Protein 8JVS (pdb70)

Secondary structure (DSSP, 8-state):
--EEEEEEEEEE--TTSPPEEEEEETTS-EEEEE--TT--TT-EEEE---

Sequence (50 aa):
KK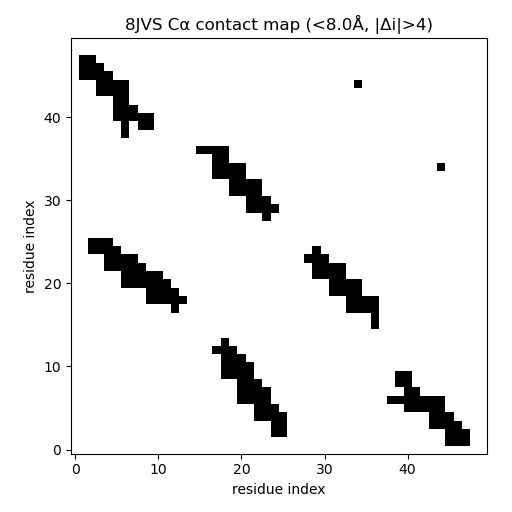VVARVEEILHDPGRTAPVARVKFEDGTKKLIIAPEGVKVGDVVEVKKV

B-factor: mean 34.2, std 15.87, range [17.54, 99.35]

Nearest PDB structures (foldseek):
  8jvs-assembly1_A-2  TM=1.020E+00  e=4.681E-09  synthetic construct
  8jvt-assembly3_F-3  TM=9.019E-01  e=4.081E-07  synthetic construct
  8jvv-assembly1_A  TM=8.916E-01  e=8.236E-07  synthetic construct
  8jvv-assembly6_I  TM=9.014E-01  e=3.575E-06  synthetic construct
  5jvh-assembly1_A  TM=7.635E-01  e=1.984E-03  Deinococcus radiodurans R1 = ATCC 13939 = DSM 20539

Structure (mmCIF, N/CA/C/O backbone):
data_8JVS
#
_entry.id   8JVS
#
_cell.length_a   40.509
_cell.length_b   40.509
_cell.length_c   68.599
_cell.angle_alpha   90.00
_cell.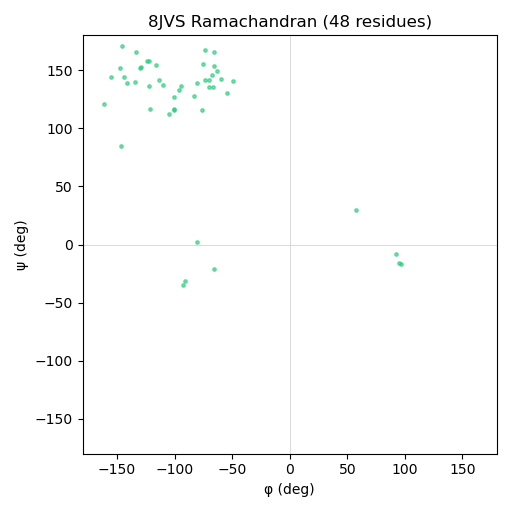angle_beta   90.00
_cell.angle_gamma   90.00
#
_symmetry.space_group_name_H-M   'P 41 21 2'
#
loop_
_entity.id
_entity.type
_entity.pdbx_description
1 polymer tkoL2_v1
2 water water
#
loop_
_atom_site.group_PDB
_atom_site.id
_atom_site.type_symbol
_atom_site.label_atom_id
_atom_site.label_alt_id
_atom_site.label_comp_id
_atom_site.label_asym_id
_atom_site.label_entity_id
_atom_site.label_seq_id
_atom_site.pdbx_PDB_ins_code
_atom_site.Cartn_x
_atom_site.Cartn_y
_atom_site.Cartn_z
_atom_site.occupancy
_atom_site.B_iso_or_equiv
_atom_site.auth_seq_id
_atom_site.auth_comp_id
_atom_site.auth_asym_id
_atom_site.auth_atom_id
_atom_site.pdbx_PDB_model_num
ATOM 1 N N . LYS A 1 6 ? -7.355 -5.394 26.680 1.00 64.59 6 LYS A N 1
ATOM 2 C CA . LYS A 1 6 ? -7.557 -6.005 25.373 1.00 57.33 6 LYS A CA 1
ATOM 3 C C . LYS A 1 6 ? -7.130 -5.056 24.260 1.00 49.08 6 LYS A C 1
ATOM 4 O O . LYS A 1 6 ? -6.903 -3.881 24.511 1.00 46.45 6 LYS A O 1
ATOM 10 N N . LYS A 1 7 ? -7.032 -5.560 23.030 1.00 44.98 7 LYS A N 1
A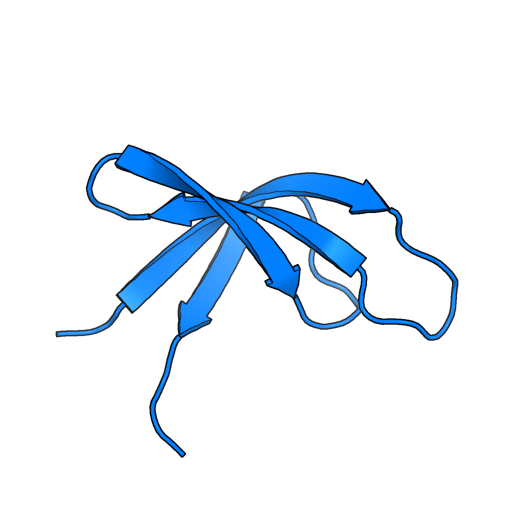TOM 11 C CA . LYS A 1 7 ? -6.568 -4.724 21.930 1.00 47.07 7 LYS A CA 1
ATOM 12 C C . LYS A 1 7 ? -7.651 -3.737 21.518 1.00 35.17 7 LYS A C 1
ATOM 13 O O . LYS A 1 7 ? -8.842 -4.057 21.532 1.00 40.16 7 LYS A O 1
ATOM 19 N N . VAL A 1 8 ? -7.237 -2.518 21.186 1.00 26.78 8 VAL A N 1
ATOM 20 C CA . VAL A 1 8 ? -8.131 -1.472 20.706 1.00 23.35 8 VAL A CA 1
ATOM 21 C C . VAL A 1 8 ? -7.919 -1.352 19.208 1.00 23.06 8 VAL A C 1
ATOM 22 O O . VAL A 1 8 ? -6.842 -0.935 18.764 1.00 22.39 8 VAL A O 1
ATOM 26 N N . VAL A 1 9 ? -8.932 -1.737 18.432 1.00 20.71 9 VAL A N 1
ATOM 27 C CA . VAL A 1 9 ? -8.854 -1.709 16.972 1.00 19.79 9 VAL A CA 1
ATOM 28 C C . VAL A 1 9 ? -10.058 -0.976 16.394 1.00 21.31 9 VAL A C 1
ATOM 29 O O . VAL A 1 9 ? -11.141 -0.923 16.986 1.00 20.96 9 VAL A O 1
ATOM 33 N N . ALA A 1 10 ? -9.859 -0.397 15.216 1.00 21.73 10 ALA A N 1
ATOM 34 C CA . ALA A 1 10 ? -10.922 0.340 14.560 1.00 18.74 10 ALA A CA 1
ATOM 35 C C . ALA A 1 10 ? -10.808 0.099 13.065 1.00 21.33 10 ALA A C 1
ATOM 36 O O . ALA A 1 10 ? -9.699 -0.021 12.538 1.00 20.87 10 ALA A O 1
ATOM 38 N N . ARG A 1 11 ? -11.951 0.022 12.398 1.00 18.74 11 ARG A N 1
ATOM 39 C CA . ARG A 1 11 ? -12.001 -0.224 10.962 1.00 19.74 11 ARG A CA 1
ATOM 40 C C . ARG A 1 11 ? -12.079 1.100 10.213 1.00 19.18 11 ARG A C 1
ATOM 41 O O . ARG A 1 11 ? -12.844 1.993 10.591 1.00 20.38 11 ARG A O 1
ATOM 49 N N . VAL A 1 12 ? -11.308 1.229 9.138 1.00 18.77 12 VAL A N 1
ATOM 50 C CA . VAL A 1 12 ? -11.301 2.474 8.377 1.00 18.73 12 VAL A CA 1
ATOM 51 C C . VAL A 1 12 ? -12.573 2.528 7.533 1.00 19.94 12 VAL A C 1
ATOM 52 O O . VAL A 1 12 ? -12.756 1.718 6.618 1.00 23.14 12 VAL A O 1
ATOM 56 N N . GLU A 1 13 ? -13.442 3.498 7.819 1.00 21.43 13 GLU A N 1
ATOM 57 C CA . GLU A 1 13 ? -14.712 3.647 7.109 1.00 21.68 13 GLU A CA 1
ATOM 58 C C . GLU A 1 13 ? -14.610 4.600 5.932 1.00 25.56 13 GLU A C 1
ATOM 59 O O . GLU A 1 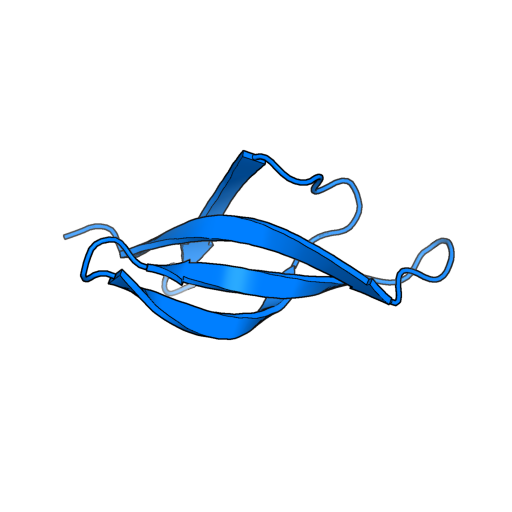13 ? -15.305 4.417 4.922 1.00 26.58 13 GLU A O 1
ATOM 65 N N . GLU A 1 14 ? -13.790 5.626 6.101 1.00 21.52 14 GLU A N 1
ATOM 66 C CA . GLU A 1 14 ? -13.628 6.613 5.020 1.00 22.34 14 GLU A CA 1
ATOM 67 C C . GLU A 1 14 ? -12.270 7.285 5.157 1.00 22.67 14 GLU A C 1
ATOM 68 O O . GLU A 1 14 ? -11.793 7.463 6.270 1.00 23.37 14 GLU A O 1
ATOM 74 N N . ILE A 1 15 ? -11.663 7.587 4.011 1.00 22.78 15 ILE A N 1
ATOM 75 C CA . ILE A 1 15 ? -10.425 8.413 3.957 1.00 20.88 15 ILE A CA 1
ATOM 76 C C . ILE A 1 15 ? -10.949 9.791 3.554 1.00 21.27 15 ILE A C 1
ATOM 77 O O . ILE A 1 15 ? -11.506 9.903 2.466 1.00 24.28 15 ILE A O 1
ATOM 82 N N . LEU A 1 16 ? -10.811 10.782 4.427 1.00 20.48 16 LEU A N 1
ATOM 83 C CA . LEU A 1 16 ? -11.388 12.099 4.191 1.00 21.76 16 LEU A CA 1
ATOM 84 C C . LEU A 1 16 ? -10.424 13.035 3.476 1.00 20.84 16 LEU A C 1
ATOM 85 O O . LEU A 1 16 ? -10.863 13.904 2.716 1.00 23.49 16 LEU A O 1
ATOM 90 N N . HIS A 1 17 ? -9.124 12.883 3.702 1.00 20.35 17 HIS A N 1
ATOM 91 C CA . HIS A 1 17 ? -8.145 13.856 3.216 1.00 20.04 17 HIS A CA 1
ATOM 92 C C . HIS A 1 17 ? -6.786 13.177 3.233 1.00 22.10 17 HIS A C 1
ATOM 93 O O . HIS A 1 17 ? -6.352 12.710 4.290 1.00 24.61 17 HIS A O 1
ATOM 100 N N . ASP A 1 18 ? -6.124 13.075 2.080 1.00 22.63 18 ASP A N 1
ATOM 101 C CA . ASP A 1 18 ? -4.879 12.314 1.991 1.00 26.29 18 ASP A CA 1
ATOM 102 C C . ASP A 1 18 ? -3.933 12.953 0.983 1.00 29.10 18 ASP A C 1
ATOM 103 O O . ASP A 1 18 ? -3.864 12.543 -0.186 1.00 30.72 18 ASP A O 1
ATOM 108 N N . PRO A 1 19 ? -3.163 13.949 1.415 1.00 25.58 19 PRO A N 1
ATOM 109 C CA . PRO A 1 19 ? -2.082 14.471 0.574 1.00 28.95 19 PRO A CA 1
ATOM 110 C C . PRO A 1 19 ? -1.003 13.419 0.380 1.00 32.67 19 PRO A C 1
ATOM 111 O O . PRO A 1 19 ? -0.813 12.517 1.200 1.00 31.75 19 PRO A O 1
ATOM 115 N N . GLY A 1 20 ? -0.291 13.533 -0.734 1.00 36.61 20 GLY A N 1
ATOM 116 C CA . GLY A 1 20 ? 0.861 12.675 -0.927 1.00 42.69 20 GLY A CA 1
ATOM 117 C C . GLY A 1 20 ? 1.884 12.896 0.176 1.00 44.19 20 GLY A C 1
ATOM 118 O O . GLY A 1 20 ? 2.068 14.014 0.662 1.00 43.24 20 GLY A O 1
ATOM 119 N N . ARG A 1 21 ? 2.525 11.805 0.597 1.00 44.97 21 ARG A N 1
ATOM 120 C CA . ARG A 1 21 ? 3.585 11.849 1.607 1.00 55.26 21 ARG A CA 1
ATOM 121 C C . ARG A 1 21 ? 3.10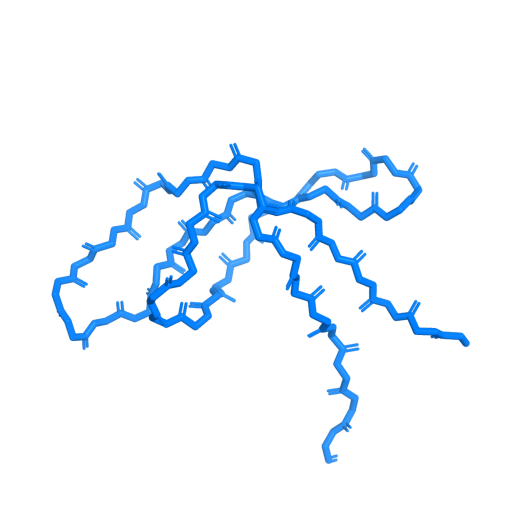4 12.484 2.912 1.00 49.58 21 ARG A C 1
ATOM 122 O O . ARG A 1 21 ? 3.887 13.095 3.645 1.00 54.63 21 ARG A O 1
ATOM 130 N N . THR A 1 22 ? 1.813 12.346 3.209 1.00 37.18 22 THR A N 1
ATOM 131 C CA . THR A 1 22 ? 1.214 12.892 4.416 1.00 39.31 22 THR A CA 1
ATOM 132 C C . THR A 1 22 ? 0.193 11.893 4.931 1.00 40.43 22 THR A C 1
ATOM 133 O O . THR A 1 22 ? -0.550 11.303 4.146 1.00 34.42 22 THR A O 1
ATOM 137 N N . ALA A 1 23 ? 0.160 11.700 6.243 1.00 37.49 23 ALA A N 1
ATOM 138 C CA . ALA A 1 23 ? -0.773 10.739 6.813 1.00 26.89 23 ALA A CA 1
ATOM 139 C C . ALA A 1 23 ? -2.202 11.235 6.619 1.00 26.59 23 ALA A C 1
ATOM 140 O O . ALA A 1 23 ? -2.478 12.417 6.844 1.00 26.88 23 ALA A O 1
ATOM 142 N N . PRO A 1 24 ? -3.126 10.372 6.204 1.00 23.91 24 PRO A N 1
ATOM 143 C CA . PRO A 1 24 ? -4.501 10.808 5.956 1.00 22.28 24 PRO A CA 1
ATOM 144 C C . PRO A 1 24 ? -5.306 11.041 7.220 1.00 20.49 24 PRO A C 1
ATOM 145 O O . PRO A 1 24 ? -5.032 10.478 8.289 1.00 22.57 24 PRO A O 1
ATOM 149 N N . VAL A 1 25 ? -6.320 11.888 7.077 1.00 22.16 25 VAL A N 1
ATOM 150 C CA . VAL A 1 25 ? -7.434 11.942 8.013 1.00 21.20 25 VAL A CA 1
ATOM 151 C C . VAL A 1 25 ? -8.423 10.854 7.621 1.00 21.78 25 VAL A C 1
ATOM 152 O O . VAL A 1 25 ? -8.833 10.755 6.456 1.00 21.15 25 VAL A O 1
ATOM 156 N N . ALA A 1 26 ? -8.795 10.017 8.581 1.00 20.17 26 ALA A N 1
ATOM 157 C CA . ALA A 1 26 ? -9.729 8.929 8.328 1.00 19.39 26 ALA A CA 1
ATOM 158 C C . ALA A 1 26 ? -10.837 8.952 9.366 1.00 20.35 26 ALA A C 1
ATOM 159 O O . ALA A 1 26 ? -10.645 9.410 10.492 1.00 23.70 26 ALA A O 1
ATOM 161 N N . ARG A 1 27 ? -12.010 8.464 8.979 1.00 19.68 27 ARG A N 1
ATOM 162 C CA . ARG A 1 27 ? -13.050 8.180 9.951 1.00 20.63 27 ARG A CA 1
ATOM 163 C C . ARG A 1 27 ? -13.017 6.683 10.205 1.00 20.75 27 ARG A C 1
ATOM 164 O O . ARG A 1 27 ? -13.000 5.896 9.251 1.00 19.02 27 ARG A O 1
ATOM 172 N N . VAL A 1 28 ? -12.921 6.295 11.479 1.00 20.13 28 VAL A N 1
ATOM 173 C CA . VAL A 1 28 ? -12.786 4.896 11.852 1.00 18.83 28 VAL A CA 1
ATOM 174 C C . VAL A 1 28 ? -13.923 4.509 12.784 1.00 19.96 28 VAL A C 1
ATOM 175 O O . VAL A 1 28 ? -14.532 5.348 13.445 1.00 21.51 28 VAL A O 1
ATOM 179 N N . LYS A 1 29 ? -14.199 3.209 12.839 1.00 19.76 29 LYS A N 1
ATOM 180 C CA . LYS A 1 29 ? -15.261 2.675 13.682 1.00 19.69 29 LYS A CA 1
ATOM 181 C C . LYS A 1 29 ? -14.644 1.684 14.652 1.00 21.58 29 LYS A C 1
ATOM 182 O O . LYS A 1 29 ? -14.088 0.662 14.232 1.00 21.09 29 LYS A O 1
ATOM 188 N N . PHE A 1 30 ? -14.720 1.997 15.942 1.00 21.22 30 PHE A N 1
ATOM 189 C CA . PHE A 1 30 ? -14.196 1.096 16.953 1.00 20.03 30 PHE A CA 1
ATOM 190 C C . PHE A 1 30 ? -15.125 -0.113 17.097 1.00 23.39 30 PHE A C 1
ATOM 191 O O . PHE A 1 30 ? -16.238 -0.138 16.568 1.00 24.64 30 PHE A O 1
ATOM 199 N N . GLU A 1 31 ? -14.645 -1.142 17.798 1.00 24.51 31 GLU A N 1
ATOM 200 C CA . GLU A 1 31 ? -15.429 -2.373 17.906 1.00 25.17 31 GLU A CA 1
ATOM 201 C C . GLU A 1 31 ? -16.730 -2.183 18.676 1.00 25.97 31 GLU A C 1
ATOM 202 O O . GLU A 1 31 ? -17.664 -2.975 18.503 1.00 34.14 31 GLU A O 1
ATOM 208 N N . ASP A 1 32 ? -16.829 -1.145 19.501 1.00 28.68 32 ASP A N 1
ATOM 209 C CA . ASP A 1 32 ? -18.093 -0.847 20.158 1.00 31.67 32 ASP A CA 1
ATOM 210 C C . ASP A 1 32 ? -19.063 -0.093 19.256 1.00 33.78 32 ASP A C 1
ATOM 211 O O . ASP A 1 32 ? -20.169 0.239 19.699 1.00 35.84 32 ASP A O 1
ATOM 216 N N . GLY A 1 33 ? -18.692 0.162 18.003 1.00 28.75 33 GLY A N 1
ATOM 217 C CA . GLY A 1 33 ? -19.545 0.866 17.073 1.00 27.95 33 GLY A CA 1
ATOM 218 C C . GLY A 1 33 ? -19.336 2.366 17.022 1.00 30.33 33 GLY A C 1
ATOM 219 O O . GLY A 1 33 ? -19.912 3.019 16.142 1.00 29.02 33 GLY A O 1
ATOM 220 N N . THR A 1 34 ? -18.539 2.922 17.929 1.00 28.14 34 THR A N 1
ATOM 221 C CA . THR A 1 34 ? -18.284 4.360 17.943 1.00 27.86 34 THR A CA 1
ATOM 222 C C . THR A 1 34 ? -17.428 4.774 16.750 1.00 26.21 34 THR A C 1
ATOM 223 O O . THR A 1 34 ? -16.436 4.119 16.428 1.00 26.21 34 THR A O 1
ATOM 227 N N . LYS A 1 35 ? -17.810 5.874 16.108 1.00 25.74 35 LYS A N 1
ATOM 228 C CA . LYS A 1 35 ? -17.053 6.380 14.937 1.00 23.63 35 LYS A CA 1
ATOM 229 C C . LYS A 1 35 ? -16.336 7.677 15.318 1.00 26.51 35 LYS A C 1
ATOM 230 O O . LYS A 1 35 ? -16.948 8.515 15.982 1.00 29.69 35 LYS A O 1
ATOM 236 N N . LYS A 1 36 ? -15.080 7.816 14.901 1.00 23.72 36 LYS A N 1
ATOM 237 C CA . LYS A 1 36 ? -14.311 9.034 15.243 1.00 27.82 36 LYS A CA 1
ATOM 238 C C . LYS A 1 36 ? -13.330 9.368 14.124 1.00 25.68 36 LYS A C 1
ATOM 239 O O . LYS A 1 36 ? -12.889 8.455 13.424 1.00 22.12 36 LYS A O 1
ATOM 245 N N . LEU A 1 37 ? -13.016 10.653 13.982 1.00 24.68 37 LEU A N 1
ATOM 246 C CA . LEU A 1 37 ? -11.972 11.078 13.031 1.00 22.85 37 LEU A CA 1
ATOM 247 C C . LEU A 1 37 ? -10.640 10.843 13.747 1.00 23.84 37 LEU A C 1
ATOM 248 O O . LEU A 1 37 ? -10.587 11.067 14.959 1.00 31.43 37 LEU A O 1
ATOM 253 N N . ILE A 1 38 ? -9.645 10.341 13.027 1.00 19.62 38 ILE A N 1
ATOM 254 C CA . ILE A 1 38 ? -8.290 10.166 13.531 1.00 22.70 38 ILE A CA 1
ATOM 255 C C . ILE A 1 38 ? -7.312 10.405 12.387 1.00 22.75 38 ILE A C 1
ATOM 256 O O . ILE A 1 38 ? -7.697 10.508 11.219 1.00 22.99 38 ILE A O 1
ATOM 261 N N . ILE A 1 39 ? -6.027 10.474 12.720 1.00 21.26 39 ILE A N 1
ATOM 262 C CA . ILE A 1 39 ? -4.956 10.407 11.731 1.00 21.52 39 ILE A CA 1
ATOM 263 C C . ILE A 1 39 ? -4.481 8.962 11.679 1.00 20.84 39 ILE A C 1
ATOM 264 O O . ILE A 1 39 ? -4.308 8.320 12.723 1.00 21.81 39 ILE A O 1
ATOM 269 N N . ALA A 1 40 ?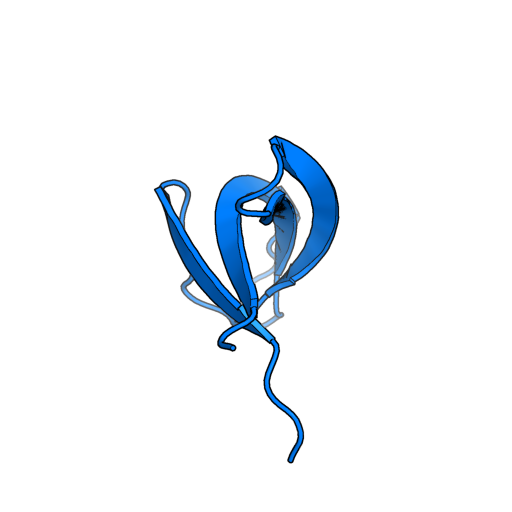 -4.344 8.424 10.472 1.00 25.90 40 ALA A N 1
ATOM 270 C CA . ALA A 1 40 ? -3.956 7.043 10.247 1.00 23.39 40 ALA A CA 1
ATOM 271 C C . ALA A 1 40 ? -2.713 6.991 9.363 1.00 23.96 40 ALA A C 1
ATOM 272 O O . ALA A 1 40 ? -2.419 7.955 8.652 1.00 23.13 40 ALA A O 1
ATOM 274 N N . PRO A 1 41 ? -1.945 5.898 9.398 1.00 27.85 41 PRO A N 1
ATOM 275 C CA . PRO A 1 41 ? -0.707 5.864 8.607 1.00 27.41 41 PRO A CA 1
ATOM 276 C C . PRO A 1 41 ? -0.983 5.960 7.114 1.00 24.08 41 PRO A C 1
ATOM 277 O O . PRO A 1 41 ? -2.014 5.502 6.615 1.00 27.23 41 PRO A O 1
ATOM 281 N N . GLU A 1 42 ? -0.030 6.562 6.405 1.00 27.16 42 GLU A N 1
ATOM 282 C CA . GLU A 1 42 ? -0.035 6.525 4.948 1.00 27.09 42 GLU A CA 1
ATOM 283 C C . GLU A 1 42 ? -0.234 5.103 4.447 1.00 32.80 42 GLU A C 1
ATOM 284 O O . GLU A 1 42 ? 0.325 4.149 4.995 1.00 39.45 42 GLU A O 1
ATOM 290 N N . GLY A 1 43 ? -1.011 4.967 3.377 1.00 32.92 43 GLY A N 1
ATOM 291 C CA . GLY A 1 43 ? -1.262 3.676 2.776 1.00 37.06 43 GLY A CA 1
ATOM 292 C C . GLY A 1 43 ? -2.526 2.997 3.242 1.00 33.41 43 GLY A C 1
ATOM 293 O O . GLY A 1 43 ? -2.980 2.051 2.589 1.00 33.70 43 GLY A O 1
ATOM 294 N N . VAL A 1 44 ? -3.100 3.458 4.352 1.00 31.16 44 VAL A N 1
ATOM 295 C CA . VAL A 1 44 ? -4.363 2.822 4.817 1.00 25.59 44 VAL A CA 1
ATOM 296 C C . VAL A 1 44 ? -5.470 3.143 3.814 1.00 29.72 44 VAL A C 1
ATOM 297 O O . VAL A 1 44 ? -5.450 4.218 3.214 1.00 34.79 44 VAL A O 1
ATOM 301 N N . LYS A 1 45 ? -6.382 2.192 3.637 1.00 27.34 45 LYS A N 1
ATOM 302 C CA . LYS A 1 45 ? -7.525 2.372 2.715 1.00 26.46 45 LYS A CA 1
ATOM 303 C C . LYS A 1 45 ? -8.801 1.916 3.421 1.00 28.96 45 LYS A C 1
ATOM 304 O O . LYS A 1 45 ? -8.709 1.269 4.465 1.00 26.20 45 LYS A O 1
ATOM 310 N N . VAL A 1 46 ? -9.945 2.280 2.857 1.00 25.23 46 VAL A N 1
ATOM 311 C CA . VAL A 1 46 ? -11.234 1.893 3.415 1.00 24.80 46 VAL A CA 1
ATOM 312 C C . VAL A 1 46 ? -11.277 0.381 3.573 1.00 25.93 46 VAL A C 1
ATOM 313 O O . VAL A 1 46 ? -10.942 -0.371 2.649 1.00 28.01 46 VAL A O 1
ATOM 317 N N . GLY A 1 47 ? -11.675 -0.071 4.755 1.00 22.55 47 GLY A N 1
ATOM 318 C CA . GLY A 1 47 ? -11.747 -1.480 5.061 1.00 26.18 47 GLY A CA 1
ATOM 319 C C . GLY A 1 47 ? -10.539 -2.027 5.791 1.00 25.33 47 GLY A C 1
ATOM 320 O O . GLY A 1 47 ? -10.612 -3.132 6.353 1.00 24.92 47 GLY A O 1
ATOM 321 N N . ASP A 1 48 ? -9.424 -1.304 5.783 1.00 23.39 48 ASP A N 1
ATOM 322 C CA . ASP A 1 48 ? -8.310 -1.688 6.627 1.00 24.55 48 ASP A CA 1
ATOM 323 C C . ASP A 1 48 ? -8.701 -1.532 8.093 1.00 23.13 48 ASP A C 1
ATOM 324 O O . ASP A 1 48 ? -9.720 -0.920 8.434 1.00 22.01 48 ASP A O 1
ATOM 329 N N . VAL A 1 49 ? -7.890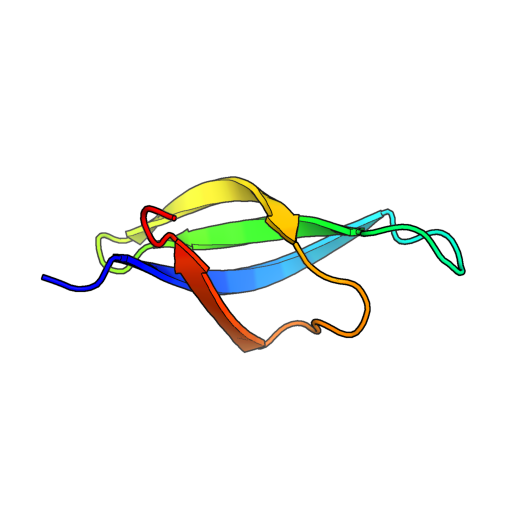 -2.126 8.959 1.00 20.82 49 VAL A N 1
ATOM 330 C CA . VAL A 1 49 ? -8.061 -2.031 10.404 1.00 19.05 49 VAL A CA 1
ATOM 331 C C . VAL A 1 49 ? -6.783 -1.460 10.997 1.00 20.56 49 VAL A C 1
ATOM 332 O O . VAL A 1 49 ? -5.677 -1.856 10.607 1.00 22.95 49 VAL A O 1
ATOM 336 N N . VAL A 1 50 ? -6.934 -0.524 11.926 1.00 20.60 50 VAL A N 1
ATOM 337 C CA . VAL A 1 50 ? -5.802 0.018 12.662 1.00 20.58 50 VAL A CA 1
ATOM 338 C C . VAL A 1 50 ? -5.944 -0.338 14.132 1.00 20.67 50 VAL A C 1
ATOM 339 O O . VAL A 1 50 ? -7.048 -0.560 14.643 1.00 22.42 50 VAL A O 1
ATOM 343 N N . GLU A 1 51 ? -4.812 -0.400 14.808 1.00 20.66 51 GLU A N 1
ATOM 344 C CA . GLU A 1 51 ? -4.772 -0.615 16.240 1.00 21.67 51 GLU A CA 1
ATOM 345 C C . GLU A 1 51 ? -4.227 0.637 16.906 1.00 22.39 51 GLU A C 1
ATOM 346 O O . GLU A 1 51 ? -3.328 1.287 16.367 1.00 23.37 51 GLU A O 1
ATOM 352 N N . VAL A 1 52 ? -4.789 0.978 18.067 1.00 21.58 52 VAL A N 1
ATOM 353 C CA . VAL A 1 52 ? -4.258 2.014 18.950 1.00 21.98 52 VAL A CA 1
ATOM 354 C C . VAL A 1 52 ? -3.507 1.294 20.055 1.00 22.71 52 VAL A C 1
ATOM 355 O O . VAL A 1 52 ? -4.109 0.528 20.813 1.00 23.66 52 VAL A O 1
ATOM 359 N N . LYS A 1 53 ? -2.198 1.508 20.131 1.00 21.72 53 LYS A N 1
ATOM 360 C CA . LYS A 1 53 ? -1.349 0.735 21.028 1.00 22.46 53 LYS A CA 1
ATOM 361 C C . LYS A 1 53 ? -0.403 1.664 21.762 1.00 24.47 53 LYS A C 1
ATOM 362 O O . LYS A 1 53 ? 0.138 2.603 21.17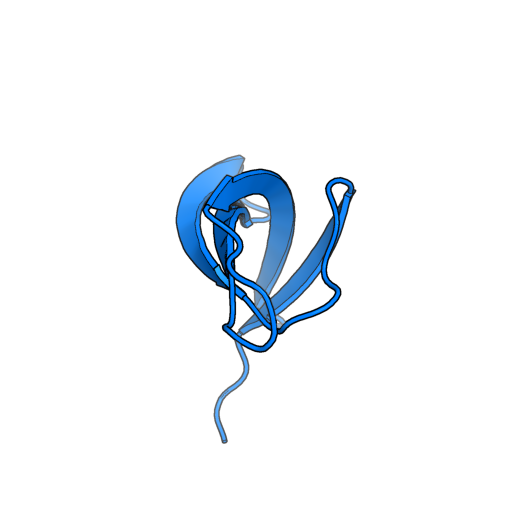5 1.00 25.63 53 LYS A O 1
ATOM 368 N N . LYS A 1 54 ? -0.194 1.403 23.054 1.00 23.77 54 LYS A N 1
ATOM 369 C CA . LYS A 1 54 ? 0.740 2.232 23.858 1.00 23.48 54 LYS A CA 1
ATOM 370 C C . LYS A 1 54 ? 2.168 1.950 23.387 1.00 31.45 54 LYS A C 1
ATOM 371 O O . LYS A 1 54 ? 2.458 0.791 23.092 1.00 33.81 54 LYS A O 1
ATOM 377 N N . VAL A 1 55 ? 3.016 2.977 23.320 1.00 27.90 55 VAL A N 1
ATOM 378 C CA . VAL A 1 55 ? 4.430 2.776 22.880 1.00 29.49 55 VAL A CA 1
ATOM 379 C C . VAL A 1 55 ? 5.389 3.154 24.016 1.00 35.51 55 VAL A C 1
ATOM 380 O O . VAL A 1 55 ? 4.951 3.619 25.054 1.00 33.20 55 VAL A O 1
#

Solvent-accessible surface area: 3944 Å² total; per-residue (Å²): 244,139,75,36,2,122,1,48,70,54,81,112,76,52,42,212,64,41,0,45,0,72,0,65,43,146,118,42,68,117,117,83,50,132,3,85,102,68,23,131,93,38,40,94,20,72,88,147,190,187

Radius of gyration: 10.53 Å; Cα contacts (8 Å, |Δi|>4): 99; chains: 1; bounding box: 24×20×26 Å

Foldseek 3Di:
DWWKWFFAAFDADDPPAFTWTWTATPVRDIDTDTDGPPDDGGDMDTDDDD